Protein AF-A0AA42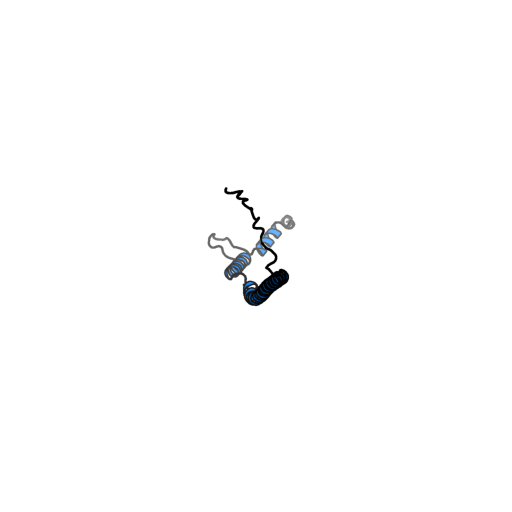ZDJ1-F1 (afdb_monomer_lite)

pLDDT: mean 71.19, std 15.29, range [41.72, 97.62]

Radius of gyration: 44.9 Å; chains: 1; bounding box: 96×41×125 Å

Foldseek 3Di:
DDDDDDPPPPPPPPPDPDPPPDPVVVVVVVVVVVVVVVVVVVVVVVVVCVVVVVVVCVVVVPCPPPVVNVVVVVVVCCQQDDKDDDPPDPPDIDHHPVVVVVVVCVVPPCVVVPPPDDD

Structure (mmCIF, N/CA/C/O backbone):
data_AF-A0AA42ZDJ1-F1
#
_entry.id   AF-A0AA42ZDJ1-F1
#
loop_
_atom_site.group_PDB
_atom_site.id
_atom_site.type_symbol
_atom_site.label_atom_id
_atom_site.label_alt_id
_atom_site.label_comp_id
_atom_site.label_asym_id
_atom_site.label_entity_id
_atom_site.label_seq_id
_atom_site.pdbx_PDB_ins_code
_atom_site.Cartn_x
_atom_site.Cartn_y
_atom_site.Cartn_z
_atom_site.occupancy
_atom_site.B_iso_or_equiv
_atom_site.auth_seq_id
_atom_site.auth_comp_id
_atom_site.auth_asym_id
_atom_site.auth_atom_id
_atom_site.pdbx_PDB_model_num
ATOM 1 N N . MET A 1 1 ? 32.801 28.828 -80.830 1.00 41.72 1 MET A N 1
ATOM 2 C CA . MET A 1 1 ? 32.804 29.751 -79.681 1.00 41.72 1 MET A CA 1
ATOM 3 C C . MET A 1 1 ? 31.355 29.931 -79.274 1.00 41.72 1 MET A C 1
ATOM 5 O O . MET A 1 1 ? 30.571 30.214 -80.161 1.00 41.72 1 MET A O 1
ATOM 9 N N . THR A 1 2 ? 30.882 29.767 -78.052 1.00 47.38 2 THR A N 1
ATOM 10 C CA . THR A 1 2 ? 31.457 29.423 -76.750 1.00 47.38 2 THR A CA 1
ATOM 11 C C . THR A 1 2 ? 30.235 29.413 -75.825 1.00 47.38 2 THR A C 1
ATOM 13 O O . THR A 1 2 ? 29.441 30.341 -75.936 1.00 47.38 2 THR A O 1
ATOM 16 N N . SER A 1 3 ? 30.140 28.412 -74.940 1.00 53.00 3 SER A N 1
ATOM 17 C CA . SER A 1 3 ? 29.412 28.463 -73.656 1.00 53.00 3 SER A CA 1
ATOM 18 C C . SER A 1 3 ? 27.878 28.571 -73.698 1.00 53.00 3 SER A C 1
ATOM 20 O O . SER A 1 3 ? 27.299 29.296 -74.486 1.00 53.00 3 SER A O 1
ATOM 22 N N . GLU A 1 4 ? 27.107 27.912 -72.843 1.00 53.50 4 GLU A N 1
ATOM 23 C CA . GLU A 1 4 ? 27.381 26.917 -71.811 1.00 53.50 4 GLU A CA 1
ATOM 24 C C . GLU A 1 4 ? 26.011 26.340 -71.473 1.00 53.50 4 GLU A C 1
ATOM 26 O O . GLU A 1 4 ? 25.091 27.066 -71.100 1.00 53.50 4 GLU A O 1
ATOM 31 N N . ASN A 1 5 ? 25.862 25.039 -71.673 1.00 60.25 5 ASN A N 1
ATOM 32 C CA . ASN A 1 5 ? 24.764 24.291 -71.103 1.00 60.25 5 ASN A CA 1
ATOM 33 C C . ASN A 1 5 ? 25.078 24.121 -69.613 1.00 60.25 5 ASN A C 1
ATOM 35 O O . ASN A 1 5 ? 26.066 23.477 -69.268 1.00 60.25 5 ASN A O 1
ATOM 39 N N . SER A 1 6 ? 24.274 24.711 -68.738 1.00 52.75 6 SER A N 1
ATOM 40 C CA . SER A 1 6 ? 24.244 24.310 -67.334 1.00 52.75 6 SER A CA 1
ATOM 41 C C . SER A 1 6 ? 22.851 24.573 -66.787 1.00 52.75 6 SER A C 1
ATOM 43 O O . SER A 1 6 ? 22.587 25.507 -66.030 1.00 52.75 6 SER A O 1
ATOM 45 N N . ASP A 1 7 ? 21.938 23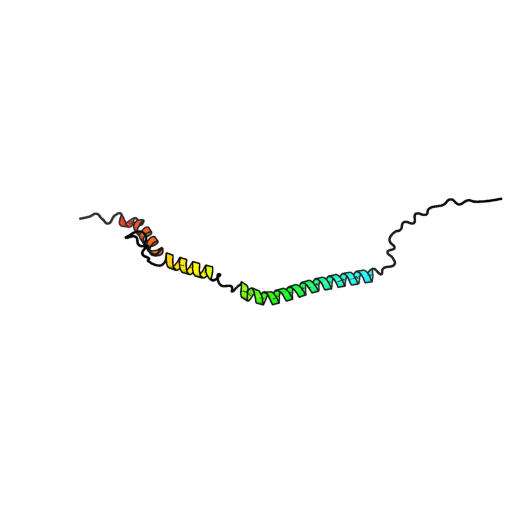.743 -67.282 1.00 52.53 7 ASP A N 1
ATOM 46 C CA . ASP A 1 7 ? 20.693 23.405 -66.620 1.00 52.53 7 ASP A CA 1
ATOM 47 C C . ASP A 1 7 ? 21.033 22.995 -65.179 1.00 52.53 7 ASP A C 1
ATOM 49 O O . ASP A 1 7 ? 21.608 21.933 -64.924 1.00 52.53 7 ASP A O 1
ATOM 53 N N . LYS A 1 8 ? 20.788 23.902 -64.229 1.00 52.78 8 LYS A N 1
ATOM 54 C CA . LYS A 1 8 ? 20.917 23.616 -62.803 1.00 52.78 8 LYS A CA 1
ATOM 55 C C . LYS A 1 8 ? 19.785 22.669 -62.428 1.00 52.78 8 LYS A C 1
ATOM 57 O O . LYS A 1 8 ? 18.748 23.103 -61.933 1.00 52.78 8 LYS A O 1
ATOM 62 N N . GLN A 1 9 ? 20.005 21.376 -62.641 1.00 54.78 9 GLN A N 1
ATOM 63 C CA . GLN A 1 9 ? 19.245 20.340 -61.963 1.00 54.78 9 GLN A CA 1
ATOM 64 C C . GLN A 1 9 ? 19.512 20.478 -60.464 1.00 54.78 9 GLN A C 1
ATOM 66 O O . GLN A 1 9 ? 20.553 20.079 -59.945 1.00 54.78 9 GLN A O 1
ATOM 71 N N . THR A 1 10 ? 18.568 21.097 -59.765 1.00 52.97 10 THR A N 1
ATOM 72 C CA . THR A 1 10 ? 18.415 20.946 -58.324 1.00 52.97 10 THR A CA 1
ATOM 73 C C . THR A 1 10 ? 17.975 19.512 -58.071 1.00 52.97 10 THR A C 1
ATOM 75 O O . THR A 1 10 ? 16.786 19.195 -58.090 1.00 52.97 10 THR A O 1
ATOM 78 N N . GLU A 1 11 ? 18.955 18.632 -57.896 1.00 52.12 11 GLU A N 1
ATOM 79 C CA . GLU A 1 11 ? 18.761 17.309 -57.325 1.00 52.12 11 GLU A CA 1
ATOM 80 C C . GLU A 1 11 ? 18.231 17.509 -55.898 1.00 52.12 11 GLU A C 1
ATOM 82 O O . GLU A 1 11 ? 18.981 17.777 -54.959 1.00 52.12 11 GLU A O 1
ATOM 87 N N . HIS A 1 12 ? 16.907 17.451 -55.739 1.00 54.84 12 HIS A N 1
ATOM 88 C CA . HIS A 1 12 ? 16.294 17.219 -54.440 1.00 54.84 12 HIS A CA 1
ATOM 89 C C . HIS A 1 12 ? 16.665 15.800 -54.032 1.00 54.84 12 HIS A C 1
ATOM 91 O O . HIS A 1 12 ? 15.964 14.835 -54.330 1.00 54.84 12 HIS A O 1
ATOM 97 N N . LYS A 1 13 ? 17.828 15.682 -53.399 1.00 54.09 13 LYS A N 1
ATOM 98 C CA . LYS A 1 13 ? 18.215 14.490 -52.672 1.00 54.09 13 LYS A CA 1
ATOM 99 C C . LYS A 1 13 ? 17.252 14.412 -51.496 1.00 54.09 13 LYS A C 1
ATOM 101 O O . LYS A 1 13 ? 17.345 15.218 -50.574 1.00 54.09 13 LYS A O 1
ATOM 106 N N . ASP A 1 14 ? 16.261 13.533 -51.598 1.00 57.59 14 ASP A N 1
ATOM 107 C CA . ASP A 1 14 ? 15.447 13.143 -50.455 1.00 57.59 14 ASP A CA 1
ATOM 108 C C . ASP A 1 14 ? 16.423 12.765 -49.337 1.00 57.59 14 ASP A C 1
ATOM 110 O O . ASP A 1 14 ? 17.115 11.748 -49.428 1.00 57.59 14 ASP A O 1
ATOM 114 N N . ASP A 1 15 ? 16.512 13.615 -48.311 1.00 56.44 15 ASP A N 1
ATOM 115 C CA . ASP A 1 15 ? 17.216 13.356 -47.053 1.00 56.44 15 ASP A CA 1
ATOM 116 C C . ASP A 1 15 ? 16.421 12.283 -46.289 1.00 56.44 15 ASP A C 1
ATOM 118 O O . ASP A 1 15 ? 15.789 12.495 -45.252 1.00 56.44 15 ASP A O 1
ATOM 122 N N . GLY A 1 16 ? 16.376 11.093 -46.881 1.00 63.84 16 GLY A N 1
ATOM 123 C CA . GLY A 1 16 ? 15.855 9.889 -46.281 1.00 63.84 16 GLY A CA 1
ATOM 124 C C . GLY A 1 16 ? 16.855 9.414 -45.241 1.00 63.84 16 GLY A C 1
ATOM 125 O O . GLY A 1 16 ? 17.976 9.055 -45.579 1.00 63.84 16 GLY A O 1
ATOM 126 N N . TYR A 1 17 ? 16.423 9.424 -43.979 1.00 61.00 17 TYR A N 1
ATOM 127 C CA . TYR A 1 17 ? 17.169 8.970 -42.805 1.00 61.00 17 TYR A CA 1
ATOM 128 C C . TYR A 1 17 ? 17.981 7.699 -43.107 1.00 61.00 17 TYR A C 1
ATOM 130 O O . TYR A 1 17 ? 17.403 6.626 -43.312 1.00 61.00 17 TYR A O 1
ATOM 138 N N . ASP A 1 18 ? 19.307 7.825 -43.138 1.00 63.59 18 ASP A N 1
ATOM 139 C CA . ASP A 1 18 ? 20.213 6.720 -43.437 1.00 63.59 18 ASP A CA 1
ATOM 140 C C . ASP A 1 18 ? 20.198 5.718 -42.269 1.00 63.59 18 ASP A C 1
ATOM 142 O O . ASP A 1 18 ? 20.727 5.960 -41.184 1.00 63.59 18 ASP A O 1
ATOM 146 N N . ARG A 1 19 ? 19.480 4.600 -42.447 1.00 64.06 19 ARG A N 1
ATOM 147 C CA . ARG A 1 19 ? 19.268 3.575 -41.403 1.00 64.06 19 ARG A CA 1
ATOM 148 C C . ARG A 1 19 ? 20.408 2.558 -41.316 1.00 64.06 19 ARG A C 1
ATOM 150 O O . ARG A 1 19 ? 20.334 1.664 -40.474 1.00 64.06 19 ARG A O 1
ATOM 157 N N . HIS A 1 20 ? 21.410 2.638 -42.194 1.00 64.88 20 HIS A N 1
ATOM 158 C CA . HIS A 1 20 ? 22.451 1.611 -42.307 1.00 64.88 20 HIS A CA 1
ATOM 159 C C . HIS A 1 20 ? 23.613 1.777 -41.323 1.00 64.88 20 HIS A C 1
ATOM 161 O O . HIS A 1 20 ? 24.311 0.799 -41.063 1.00 64.88 20 HIS A O 1
ATOM 167 N N . ASP A 1 21 ? 23.793 2.961 -40.735 1.00 67.25 21 ASP A N 1
ATOM 168 C CA . ASP A 1 21 ? 24.961 3.241 -39.889 1.00 67.25 21 ASP A CA 1
ATOM 169 C C . ASP A 1 21 ? 24.816 2.731 -38.443 1.00 67.25 21 ASP A C 1
ATOM 171 O O . ASP A 1 21 ? 25.792 2.616 -37.701 1.00 67.25 21 ASP A O 1
ATOM 175 N N . ILE A 1 22 ? 23.595 2.376 -38.022 1.00 72.75 22 ILE A N 1
ATOM 176 C CA . ILE A 1 22 ? 23.339 1.868 -36.673 1.00 72.75 22 ILE A CA 1
ATOM 177 C C . ILE A 1 22 ? 23.224 0.344 -36.678 1.00 72.75 22 ILE A C 1
ATOM 179 O O . ILE A 1 22 ? 22.410 -0.258 -37.381 1.00 72.75 22 ILE A O 1
ATOM 183 N N . ASN A 1 23 ? 24.016 -0.310 -35.826 1.00 81.06 23 ASN A N 1
ATOM 184 C CA . ASN A 1 23 ? 23.910 -1.749 -35.627 1.00 81.06 23 ASN A CA 1
ATOM 185 C C . ASN A 1 23 ? 22.628 -2.063 -34.836 1.00 81.06 23 ASN A C 1
ATOM 187 O O . ASN A 1 23 ? 22.637 -2.140 -33.605 1.00 81.06 23 ASN A O 1
ATOM 191 N N . VAL A 1 24 ? 21.514 -2.247 -35.551 1.00 83.50 24 VAL A N 1
ATOM 192 C CA . VAL A 1 24 ? 20.170 -2.519 -35.003 1.00 83.50 24 VAL A CA 1
ATOM 193 C C . VAL A 1 24 ? 20.141 -3.665 -33.989 1.00 83.50 24 VAL A C 1
ATOM 195 O O . VAL A 1 24 ? 19.347 -3.641 -33.050 1.00 83.50 24 VAL A O 1
ATOM 198 N N . ARG A 1 25 ? 21.047 -4.643 -34.114 1.00 83.19 25 ARG A N 1
ATOM 199 C CA . ARG A 1 25 ? 21.181 -5.749 -33.152 1.00 83.19 25 ARG A CA 1
ATOM 200 C C . ARG A 1 25 ? 21.653 -5.264 -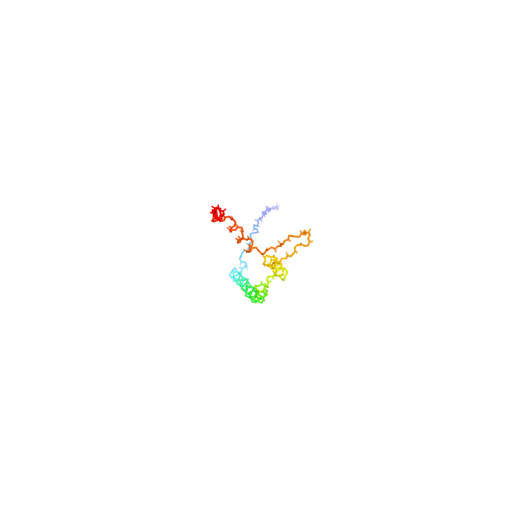31.781 1.00 83.19 25 ARG A C 1
ATOM 202 O O . ARG A 1 25 ? 21.174 -5.756 -30.765 1.00 83.19 25 ARG A O 1
ATOM 209 N N . TRP A 1 26 ? 22.569 -4.300 -31.754 1.00 87.00 26 TRP A N 1
ATOM 210 C CA . TRP A 1 26 ? 23.112 -3.740 -30.518 1.00 87.00 26 TRP A CA 1
ATOM 211 C C . TRP A 1 26 ? 22.102 -2.811 -29.838 1.00 87.00 26 TRP A C 1
ATOM 213 O O . TRP A 1 26 ? 21.875 -2.912 -28.635 1.00 87.00 26 TRP A O 1
ATOM 223 N N . VAL A 1 27 ? 21.404 -1.991 -30.629 1.00 90.19 27 VAL A N 1
ATOM 224 C CA . VAL A 1 27 ? 20.310 -1.133 -30.141 1.00 90.19 27 VAL A CA 1
ATOM 225 C C . VAL A 1 27 ? 19.168 -1.971 -29.556 1.00 90.19 27 VAL A C 1
ATOM 227 O O . VAL A 1 27 ? 18.661 -1.669 -28.474 1.00 90.19 27 VAL A O 1
ATOM 230 N N . GLY A 1 28 ? 18.795 -3.067 -30.224 1.00 92.38 28 GLY A N 1
ATOM 231 C CA . GLY A 1 28 ? 17.794 -4.002 -29.710 1.00 92.38 28 GLY A CA 1
ATOM 232 C C . GLY A 1 28 ? 18.228 -4.665 -28.400 1.00 92.38 28 GLY A C 1
ATOM 233 O O . GLY A 1 28 ? 17.441 -4.726 -27.458 1.00 92.38 28 GLY A O 1
ATOM 234 N N . ALA A 1 29 ? 19.491 -5.093 -28.299 1.00 93.44 29 ALA A N 1
ATOM 235 C CA . ALA A 1 29 ? 20.030 -5.682 -27.074 1.00 93.44 29 ALA A CA 1
ATOM 236 C C . ALA A 1 29 ? 19.992 -4.702 -25.892 1.00 93.44 29 ALA A C 1
ATOM 238 O O . ALA A 1 29 ? 19.546 -5.072 -24.807 1.00 93.44 29 ALA A O 1
ATOM 239 N N . ILE A 1 30 ? 20.384 -3.442 -26.107 1.00 95.25 30 ILE A N 1
ATOM 240 C CA . ILE A 1 30 ? 20.317 -2.403 -25.070 1.00 95.25 30 ILE A CA 1
ATOM 241 C C . ILE A 1 30 ? 18.882 -2.167 -24.632 1.00 95.25 30 ILE A C 1
ATOM 243 O O . ILE A 1 30 ? 18.618 -2.113 -23.438 1.00 95.25 30 ILE A O 1
ATOM 247 N N . THR A 1 31 ? 17.952 -2.094 -25.582 1.00 94.75 31 THR A N 1
ATOM 248 C CA . THR A 1 31 ? 16.535 -1.878 -25.277 1.00 94.75 31 THR A CA 1
ATOM 249 C C . THR A 1 31 ? 15.992 -2.985 -24.371 1.00 94.75 31 THR A C 1
ATOM 251 O O . THR A 1 31 ? 15.334 -2.703 -23.370 1.00 94.75 31 THR A O 1
ATOM 254 N N . ILE A 1 32 ? 16.319 -4.245 -24.671 1.00 96.50 32 ILE A N 1
ATOM 255 C CA . ILE A 1 32 ? 15.931 -5.397 -23.844 1.00 96.50 32 ILE A CA 1
ATOM 256 C C . ILE A 1 32 ? 16.555 -5.297 -22.446 1.00 96.50 32 ILE A C 1
ATOM 258 O O . ILE A 1 32 ? 15.857 -5.484 -21.451 1.00 96.50 32 ILE A O 1
ATOM 262 N N . ILE A 1 33 ? 17.842 -4.953 -22.354 1.00 97.25 33 ILE A N 1
ATOM 263 C CA . ILE A 1 33 ? 18.531 -4.769 -21.069 1.00 97.25 33 ILE A CA 1
ATOM 264 C C . ILE A 1 33 ? 17.861 -3.662 -20.251 1.00 97.25 33 ILE A C 1
ATOM 266 O O . ILE A 1 33 ? 17.602 -3.854 -19.066 1.00 97.25 33 ILE A O 1
ATOM 270 N N . THR A 1 34 ? 17.522 -2.528 -20.865 1.00 96.75 34 THR A N 1
ATOM 271 C CA . THR A 1 34 ? 16.835 -1.423 -20.187 1.00 96.75 34 THR A CA 1
ATOM 272 C C . THR A 1 34 ? 15.480 -1.858 -19.635 1.00 96.75 34 THR A C 1
ATOM 274 O O . THR A 1 34 ? 15.170 -1.548 -18.487 1.00 96.75 34 THR A O 1
ATOM 277 N N . ILE A 1 35 ? 14.697 -2.624 -20.400 1.00 97.19 35 ILE A N 1
ATOM 278 C CA . ILE A 1 35 ? 13.414 -3.167 -19.926 1.00 97.19 35 ILE A CA 1
ATOM 279 C C . ILE A 1 35 ? 13.626 -4.075 -18.709 1.00 97.19 35 ILE A C 1
ATOM 281 O O . ILE A 1 35 ? 12.898 -3.956 -17.725 1.00 97.19 35 ILE A O 1
ATOM 285 N N . ILE A 1 36 ? 14.643 -4.941 -18.744 1.00 97.62 36 ILE A N 1
ATOM 286 C CA . ILE A 1 36 ? 14.976 -5.836 -17.627 1.00 97.62 36 ILE A CA 1
ATOM 287 C C . ILE A 1 36 ? 15.375 -5.034 -16.385 1.00 97.62 36 ILE A C 1
ATOM 289 O O . ILE A 1 36 ? 14.920 -5.347 -15.289 1.00 97.62 36 ILE A O 1
ATOM 293 N N . VAL A 1 37 ? 16.182 -3.983 -16.541 1.00 97.56 37 VAL A N 1
ATOM 294 C CA . VAL A 1 37 ? 16.590 -3.114 -15.427 1.00 97.56 37 VAL A CA 1
ATOM 295 C C . VAL A 1 37 ? 15.384 -2.406 -14.815 1.00 97.56 37 VAL A C 1
ATOM 297 O O . VAL A 1 37 ? 15.254 -2.374 -13.593 1.00 97.56 37 VAL A O 1
ATOM 300 N N . ILE A 1 38 ? 14.473 -1.885 -15.641 1.00 97.31 38 ILE A N 1
ATOM 301 C CA . ILE A 1 38 ? 13.243 -1.248 -15.157 1.00 97.31 38 ILE A CA 1
ATOM 302 C C . ILE A 1 38 ? 12.388 -2.268 -14.399 1.00 97.31 38 ILE A C 1
ATOM 304 O O . ILE A 1 38 ? 11.993 -1.999 -13.266 1.00 97.31 38 ILE A O 1
ATOM 308 N N . ALA A 1 39 ? 12.155 -3.451 -14.968 1.00 96.81 39 ALA A N 1
ATOM 309 C CA . ALA A 1 39 ? 11.391 -4.506 -14.306 1.00 96.81 39 ALA A CA 1
ATOM 310 C C . ALA A 1 39 ? 12.030 -4.919 -12.969 1.00 96.81 39 ALA A C 1
ATOM 312 O O . ALA A 1 39 ? 11.341 -4.989 -11.952 1.00 96.81 39 ALA A O 1
ATOM 313 N N . GLY A 1 40 ? 13.352 -5.102 -12.947 1.00 96.94 40 GLY A N 1
ATOM 314 C CA . GLY A 1 40 ? 14.107 -5.389 -11.730 1.00 96.94 40 GLY A CA 1
ATOM 315 C C . GLY A 1 40 ? 13.985 -4.279 -10.686 1.00 96.94 40 GLY A C 1
ATOM 316 O O . GLY A 1 40 ? 13.797 -4.573 -9.510 1.00 96.94 40 GLY A O 1
ATOM 317 N N . SER A 1 41 ? 14.010 -3.009 -11.102 1.00 95.81 41 SER A N 1
ATOM 318 C CA . SER A 1 41 ? 13.838 -1.876 -10.185 1.00 95.81 41 SER A CA 1
ATOM 319 C C . SER A 1 41 ? 12.448 -1.846 -9.547 1.00 95.81 41 SER A C 1
ATOM 321 O O . SER A 1 41 ? 12.336 -1.592 -8.353 1.00 95.81 41 SER A O 1
ATOM 323 N N . VAL A 1 42 ? 11.395 -2.168 -10.307 1.00 95.31 42 VAL A N 1
ATOM 324 C CA . VAL A 1 42 ? 10.021 -2.233 -9.787 1.00 95.31 42 VAL A CA 1
ATOM 325 C C . VAL A 1 42 ? 9.889 -3.362 -8.768 1.00 95.31 42 VAL A C 1
ATOM 327 O O . VAL A 1 42 ? 9.297 -3.151 -7.713 1.00 95.31 42 VAL A O 1
ATOM 330 N N . ILE A 1 43 ? 10.473 -4.531 -9.049 1.00 94.75 43 ILE A N 1
ATOM 331 C CA . ILE A 1 43 ? 10.478 -5.666 -8.115 1.00 94.75 43 ILE A CA 1
ATOM 332 C C . ILE A 1 43 ? 11.245 -5.303 -6.838 1.00 94.75 43 ILE A C 1
ATOM 334 O O . ILE A 1 43 ? 10.720 -5.483 -5.745 1.00 94.75 43 ILE A O 1
ATOM 338 N N . ALA A 1 44 ? 12.437 -4.718 -6.963 1.00 91.50 44 ALA A N 1
ATOM 339 C CA . ALA A 1 44 ? 13.238 -4.300 -5.814 1.00 91.50 44 ALA A CA 1
ATOM 340 C C . ALA A 1 44 ? 12.517 -3.248 -4.954 1.00 91.50 44 ALA A C 1
ATOM 342 O O . ALA A 1 44 ? 12.538 -3.327 -3.728 1.00 91.50 44 ALA A O 1
ATOM 343 N N . LEU A 1 45 ? 11.842 -2.282 -5.586 1.00 92.06 45 LEU A N 1
ATOM 344 C CA . LEU A 1 45 ? 11.016 -1.300 -4.883 1.00 92.06 45 LEU A CA 1
ATOM 345 C C . LEU A 1 45 ? 9.816 -1.950 -4.199 1.00 92.06 45 LEU A C 1
ATOM 347 O O . LEU A 1 45 ? 9.472 -1.548 -3.092 1.00 92.06 45 LEU A O 1
ATOM 351 N N . TYR A 1 46 ? 9.187 -2.939 -4.832 1.00 89.12 46 TYR A N 1
ATOM 352 C CA . TYR A 1 46 ? 8.085 -3.683 -4.234 1.00 89.12 46 TYR A CA 1
ATOM 353 C C . TYR A 1 46 ? 8.544 -4.458 -2.996 1.00 89.12 46 TYR A C 1
ATOM 355 O O . TYR A 1 46 ? 7.930 -4.321 -1.944 1.00 89.12 46 TYR A O 1
ATOM 363 N N . GLU A 1 47 ? 9.646 -5.202 -3.082 1.00 85.44 47 GLU A N 1
ATOM 364 C CA . GLU A 1 47 ? 10.210 -5.935 -1.942 1.00 85.44 47 GLU A CA 1
ATOM 365 C C . GLU A 1 47 ? 10.634 -4.993 -0.809 1.00 85.44 47 GLU A C 1
ATOM 367 O O . GLU A 1 47 ? 10.294 -5.231 0.350 1.00 85.44 47 GLU A O 1
ATOM 372 N N . TYR A 1 48 ? 11.305 -3.885 -1.141 1.00 85.81 48 TYR A N 1
ATOM 373 C CA . TYR A 1 48 ? 11.671 -2.851 -0.171 1.00 85.81 48 TYR A CA 1
ATOM 374 C C . TYR A 1 48 ? 10.436 -2.246 0.507 1.00 85.81 48 TYR A C 1
ATOM 376 O O . TYR A 1 48 ? 10.394 -2.087 1.727 1.00 85.81 48 TYR A O 1
ATOM 384 N N . PHE A 1 49 ? 9.399 -1.950 -0.276 1.00 80.88 49 PHE A N 1
ATOM 385 C CA . PHE A 1 49 ? 8.151 -1.400 0.234 1.00 80.88 49 PHE A CA 1
ATOM 386 C C . PHE A 1 49 ? 7.408 -2.392 1.124 1.00 80.88 49 PHE A C 1
ATOM 388 O O . PHE A 1 49 ? 6.902 -1.979 2.160 1.00 80.88 49 PHE A O 1
ATOM 395 N N . VAL A 1 50 ? 7.355 -3.677 0.760 1.00 77.19 50 VAL A N 1
ATOM 396 C CA . VAL A 1 50 ? 6.753 -4.739 1.583 1.00 77.19 50 VAL A CA 1
ATOM 397 C C . VAL A 1 50 ? 7.506 -4.880 2.906 1.00 77.19 50 VAL A C 1
ATOM 399 O O . VAL A 1 50 ? 6.875 -4.866 3.958 1.00 77.19 50 VAL A O 1
ATOM 402 N N . TYR A 1 51 ? 8.839 -4.905 2.873 1.00 75.25 51 TYR A N 1
ATOM 403 C CA . TYR A 1 51 ? 9.668 -4.994 4.076 1.00 75.25 51 TYR A CA 1
ATOM 404 C C . TYR A 1 51 ? 9.441 -3.819 5.047 1.00 75.25 51 TYR A C 1
ATOM 406 O O . TYR A 1 51 ? 9.230 -4.025 6.243 1.00 75.25 51 TYR A O 1
ATOM 414 N N . GLU A 1 52 ? 9.415 -2.582 4.544 1.00 69.44 52 GLU A N 1
ATOM 415 C CA . GLU A 1 52 ? 9.154 -1.395 5.375 1.00 69.44 52 GLU A CA 1
ATOM 416 C C . GLU A 1 52 ? 7.680 -1.276 5.796 1.00 69.44 52 GLU A C 1
ATOM 418 O O . GLU A 1 52 ? 7.360 -0.738 6.862 1.00 69.44 52 GLU A O 1
ATOM 423 N N . LYS A 1 53 ? 6.755 -1.781 4.972 1.00 62.47 53 LYS A N 1
ATOM 424 C CA . LYS A 1 53 ? 5.329 -1.851 5.301 1.00 62.47 53 LYS A CA 1
ATOM 425 C C . LYS A 1 53 ? 5.057 -2.847 6.405 1.00 62.47 53 LYS A C 1
ATOM 427 O O . LYS A 1 53 ? 4.215 -2.532 7.227 1.00 62.47 53 LYS A O 1
ATOM 432 N N . GLU A 1 54 ? 5.756 -3.973 6.487 1.00 59.84 54 GLU A N 1
ATOM 433 C CA . GLU A 1 54 ? 5.597 -4.927 7.594 1.00 59.84 54 GLU A CA 1
ATOM 434 C C . GLU A 1 54 ? 5.808 -4.233 8.954 1.00 59.84 54 GLU A C 1
ATOM 436 O O . GLU A 1 54 ? 5.059 -4.448 9.907 1.00 59.84 54 GLU A O 1
ATOM 441 N N . ARG A 1 55 ? 6.768 -3.300 9.015 1.00 58.25 55 ARG A N 1
ATOM 442 C CA . ARG A 1 55 ? 7.062 -2.505 10.212 1.00 58.25 55 ARG A CA 1
ATOM 443 C C . ARG A 1 55 ? 5.984 -1.463 10.526 1.00 58.25 55 ARG A C 1
ATOM 445 O O . ARG A 1 55 ? 5.662 -1.264 11.690 1.00 58.25 55 ARG A O 1
ATOM 452 N N . GLN A 1 56 ? 5.413 -0.824 9.504 1.00 55.19 56 GLN A N 1
ATOM 453 C CA . GLN A 1 56 ? 4.364 0.195 9.669 1.00 55.19 56 GLN A CA 1
ATOM 454 C C . GLN A 1 56 ? 2.965 -0.407 9.849 1.00 55.19 56 GLN A C 1
ATOM 456 O O . GLN A 1 56 ? 2.154 0.120 10.594 1.00 55.19 56 GLN A O 1
ATOM 461 N N . ILE A 1 57 ? 2.655 -1.522 9.190 1.00 55.12 57 ILE A N 1
ATOM 462 C CA . ILE A 1 57 ? 1.370 -2.222 9.302 1.00 55.12 57 ILE A CA 1
ATOM 463 C C . ILE A 1 57 ? 1.229 -2.825 10.697 1.00 55.12 57 ILE A C 1
ATOM 465 O O . ILE A 1 57 ? 0.124 -2.809 11.231 1.00 55.12 57 ILE A O 1
ATOM 469 N N . TYR A 1 58 ? 2.321 -3.269 11.326 1.00 52.88 58 TYR A N 1
ATOM 470 C CA . TYR A 1 58 ? 2.293 -3.656 12.737 1.00 52.88 58 TYR A CA 1
ATOM 471 C C . TYR A 1 58 ? 1.843 -2.499 13.649 1.00 52.88 58 TYR A C 1
ATOM 473 O O . TYR A 1 58 ? 1.140 -2.738 14.622 1.00 52.88 58 TYR A O 1
ATOM 481 N N . GLU A 1 59 ? 2.163 -1.248 13.304 1.00 54.12 59 GLU A N 1
ATOM 482 C CA . GLU A 1 59 ? 1.707 -0.061 14.043 1.00 54.12 59 GLU A CA 1
ATOM 483 C C . GLU A 1 59 ? 0.299 0.410 13.620 1.00 54.12 59 GLU A C 1
ATOM 485 O O . GLU A 1 59 ? -0.471 0.825 14.478 1.00 54.12 59 GLU A O 1
ATOM 490 N N . LEU A 1 60 ? -0.089 0.289 12.340 1.00 54.16 60 LEU A N 1
ATOM 491 C CA . LEU A 1 60 ? -1.403 0.738 11.838 1.00 54.16 60 LEU A CA 1
ATOM 492 C C . LEU A 1 60 ? -2.546 -0.283 11.998 1.00 54.16 60 LEU A C 1
ATOM 494 O O . LEU A 1 60 ? -3.710 0.106 11.989 1.00 54.16 60 LEU A O 1
ATOM 498 N 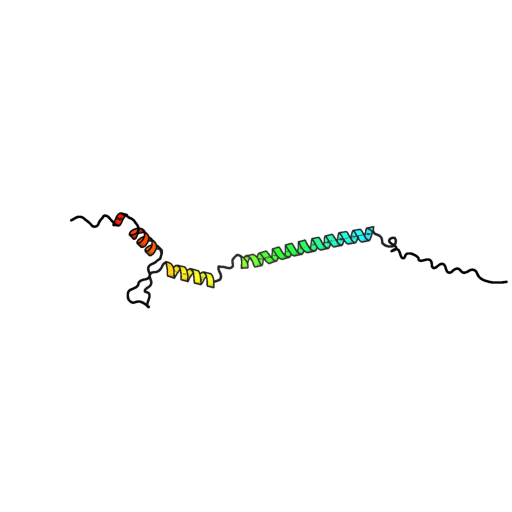N . THR A 1 61 ? -2.265 -1.585 12.105 1.00 53.03 61 THR A N 1
ATOM 499 C CA . THR A 1 61 ? -3.308 -2.620 12.311 1.00 53.03 61 THR A CA 1
ATOM 500 C C . THR A 1 61 ? -3.465 -3.045 13.769 1.00 53.03 61 THR A C 1
ATOM 502 O O . THR A 1 61 ? -4.458 -3.688 14.104 1.00 53.03 61 THR A O 1
ATOM 505 N N . LEU A 1 62 ? -2.535 -2.636 14.641 1.00 52.84 62 LEU A N 1
ATOM 506 C CA . LEU A 1 62 ? -2.704 -2.636 16.095 1.00 52.84 62 LEU A CA 1
ATOM 507 C C . LEU A 1 62 ? -2.969 -1.235 16.651 1.00 52.84 62 LEU A C 1
ATOM 509 O O . LEU A 1 62 ? -2.916 -1.084 17.868 1.00 52.84 62 LEU A O 1
ATOM 513 N N . GLU A 1 63 ? -3.250 -0.222 15.821 1.00 50.59 63 GLU A N 1
ATOM 514 C CA . GLU A 1 63 ? -3.702 1.063 16.349 1.00 50.59 63 GLU A CA 1
ATOM 515 C C . GLU A 1 63 ? -5.025 0.776 17.083 1.00 50.59 63 GLU A C 1
ATOM 517 O O . GLU A 1 63 ? -6.025 0.429 16.438 1.00 50.59 63 GLU A O 1
ATOM 522 N N . PRO A 1 64 ? -5.027 0.786 18.432 1.00 56.62 64 PRO A N 1
ATOM 523 C CA . PRO A 1 64 ? -6.247 0.567 19.187 1.00 56.62 64 PRO A CA 1
ATOM 524 C C . PRO A 1 64 ? -7.226 1.636 18.711 1.00 56.62 64 PRO A C 1
ATOM 526 O O . PRO A 1 64 ? -6.784 2.728 18.343 1.00 56.62 64 PRO A O 1
ATOM 529 N N . GLU A 1 65 ? -8.531 1.328 18.683 1.00 55.56 65 GLU A N 1
ATOM 530 C CA . GLU A 1 65 ? -9.575 2.351 18.526 1.00 55.56 65 GLU A CA 1
ATOM 531 C C . GLU A 1 65 ? -9.073 3.638 19.180 1.00 55.56 65 GLU A C 1
ATOM 533 O O . GLU A 1 65 ? -8.749 3.588 20.368 1.00 55.56 65 GLU A O 1
ATOM 538 N N . SER A 1 66 ? -8.880 4.715 18.393 1.00 60.31 66 SER A N 1
ATOM 539 C CA . SER A 1 66 ? -8.181 5.931 18.849 1.00 60.31 66 SER A CA 1
ATOM 540 C C . SER A 1 66 ? -8.583 6.218 20.293 1.00 60.31 66 SER A C 1
ATOM 542 O O . SER A 1 66 ? -9.778 6.126 20.553 1.00 60.31 66 SER A O 1
ATOM 544 N N . GLU A 1 67 ? -7.675 6.516 21.227 1.00 61.53 67 GLU A N 1
ATOM 545 C CA . GLU A 1 67 ? -8.014 6.566 22.669 1.00 61.53 67 GLU A CA 1
ATOM 546 C C . GLU A 1 67 ? -9.310 7.344 22.968 1.00 61.53 67 GLU A C 1
ATOM 548 O O . GLU A 1 67 ? -10.096 6.967 23.832 1.00 61.53 67 GLU A O 1
ATOM 553 N N . LYS A 1 68 ? -9.592 8.368 22.156 1.00 64.75 68 LYS A N 1
ATOM 554 C CA . LYS A 1 68 ? -10.846 9.125 22.130 1.00 64.75 68 LYS A CA 1
ATOM 555 C C . LYS A 1 68 ? -12.109 8.291 21.838 1.00 64.75 68 LYS A C 1
ATOM 557 O O . LYS A 1 68 ? -13.135 8.512 22.464 1.00 64.75 68 LYS A O 1
ATOM 562 N N . LEU A 1 69 ? -12.080 7.378 20.872 1.00 67.88 69 LEU A N 1
ATOM 563 C CA . LEU A 1 69 ? -13.165 6.435 20.573 1.00 67.88 69 LEU A CA 1
ATOM 564 C C . LEU A 1 69 ? -13.347 5.400 21.690 1.00 67.88 69 LEU A C 1
ATOM 566 O O . LEU A 1 69 ? -14.489 5.130 22.054 1.00 67.88 69 LEU A O 1
ATOM 570 N N . LEU A 1 70 ? -12.258 4.898 22.281 1.00 70.81 70 LEU A N 1
ATOM 571 C CA . LEU A 1 70 ? -12.332 4.036 23.468 1.00 70.81 70 LEU A CA 1
ATOM 572 C C . LEU A 1 70 ? -12.972 4.770 24.651 1.00 70.81 70 LEU A C 1
ATOM 574 O O . LEU A 1 70 ? -13.888 4.247 25.282 1.00 70.81 70 LEU A O 1
ATOM 578 N N . GLU A 1 71 ? -12.547 6.004 24.922 1.00 73.94 71 GLU A N 1
ATOM 579 C CA . GLU A 1 71 ? -13.124 6.850 25.969 1.00 73.94 71 GLU A CA 1
ATOM 580 C C . GLU A 1 71 ? -14.616 7.118 25.719 1.00 73.94 71 GLU A C 1
ATOM 582 O O . GLU A 1 71 ? -15.433 6.998 26.635 1.00 73.94 71 GLU A O 1
ATOM 587 N N . LEU A 1 72 ? -14.994 7.413 24.471 1.00 78.50 72 LEU A N 1
ATOM 588 C CA . LEU A 1 72 ? -16.394 7.590 24.081 1.00 78.50 72 LEU A CA 1
ATOM 589 C C . LEU A 1 72 ? -17.213 6.313 24.281 1.00 78.50 72 LEU A C 1
ATOM 591 O O . LEU A 1 72 ? -18.329 6.393 24.789 1.00 78.50 72 LEU A O 1
ATOM 595 N N . ARG A 1 73 ? -16.666 5.145 23.937 1.00 77.88 73 ARG A N 1
ATOM 596 C CA . ARG A 1 73 ? -17.345 3.856 24.101 1.00 77.88 73 ARG A CA 1
ATOM 597 C C . ARG A 1 73 ? -17.519 3.486 25.574 1.00 77.88 73 ARG A C 1
ATOM 599 O O . ARG A 1 73 ? -18.599 3.050 25.960 1.00 77.88 73 ARG A O 1
ATOM 606 N N . VAL A 1 74 ? -16.518 3.753 26.412 1.00 80.50 74 VAL A N 1
ATOM 607 C CA . VAL A 1 74 ? -16.613 3.586 27.874 1.00 80.50 74 VAL A CA 1
ATOM 608 C C . VAL A 1 74 ? -17.654 4.537 28.475 1.00 80.50 74 VAL A C 1
ATOM 610 O O . VAL A 1 74 ? -18.431 4.140 29.347 1.00 80.50 74 VAL A O 1
ATOM 613 N N . LEU A 1 75 ? -17.705 5.789 28.011 1.00 79.19 75 LEU A N 1
ATOM 614 C CA . LEU A 1 75 ? -18.726 6.753 28.430 1.00 79.19 75 LEU A CA 1
ATOM 615 C C . LEU A 1 75 ? -20.129 6.302 28.011 1.00 79.19 75 LEU A C 1
ATOM 617 O O . LEU A 1 75 ? -21.044 6.321 28.835 1.00 79.19 75 LEU A O 1
ATOM 621 N N . GLU A 1 76 ? -20.299 5.866 26.766 1.00 77.06 76 GLU A N 1
ATOM 622 C CA . GLU A 1 76 ? -21.571 5.374 26.242 1.00 77.06 76 GLU A CA 1
ATOM 623 C C . GLU A 1 76 ? -22.060 4.158 27.038 1.00 77.06 76 GLU A C 1
ATOM 625 O O . GLU A 1 76 ? -23.170 4.176 27.578 1.00 77.06 76 GLU A O 1
ATOM 630 N N . GLU A 1 77 ? -21.203 3.155 27.223 1.00 77.44 77 GLU A N 1
ATOM 631 C CA . GLU A 1 77 ? -21.523 1.950 27.986 1.00 77.44 77 GLU A CA 1
ATOM 632 C C . GLU A 1 77 ? -21.902 2.285 29.431 1.00 77.44 77 GLU A C 1
ATOM 634 O O . GLU A 1 77 ? -22.945 1.838 29.919 1.00 77.44 77 GLU A O 1
ATOM 639 N N . LYS A 1 78 ? -21.138 3.155 30.101 1.00 76.56 78 LYS A N 1
ATOM 640 C CA . LYS A 1 78 ? -21.474 3.632 31.448 1.00 76.56 78 LYS A CA 1
ATOM 641 C C . LYS A 1 78 ? -22.841 4.317 31.475 1.00 76.56 78 LYS A C 1
ATOM 643 O O . LYS A 1 78 ? -23.627 4.084 32.398 1.00 76.56 78 LYS A O 1
ATOM 648 N N . THR A 1 79 ? -23.153 5.144 30.476 1.00 77.31 79 THR A N 1
ATOM 649 C CA . THR A 1 79 ? -24.438 5.855 30.445 1.00 77.31 79 THR A CA 1
ATOM 650 C C . THR A 1 79 ? -25.636 4.933 30.216 1.00 77.31 79 THR A C 1
ATOM 652 O O . THR A 1 79 ? -26.689 5.144 30.824 1.00 77.31 79 THR A O 1
ATOM 655 N N . LEU A 1 80 ? -25.484 3.895 29.395 1.00 78.25 80 LEU A N 1
ATOM 656 C CA . LEU A 1 80 ? -26.562 2.966 29.045 1.00 78.25 80 LEU A CA 1
ATOM 657 C C . LEU A 1 80 ? -26.805 1.888 30.109 1.00 78.25 80 LEU A C 1
ATOM 659 O O . LEU A 1 80 ? -27.939 1.427 30.257 1.00 78.25 80 LEU A O 1
ATOM 663 N N . THR A 1 81 ? -25.772 1.506 30.864 1.00 75.62 81 THR A N 1
ATOM 664 C CA . THR A 1 81 ? -25.825 0.383 31.820 1.00 75.62 81 THR A CA 1
ATOM 665 C C . THR A 1 81 ? -25.994 0.806 33.281 1.00 75.62 81 THR A C 1
ATOM 667 O O . THR A 1 81 ? -26.351 -0.022 34.118 1.00 75.62 81 THR A O 1
ATOM 670 N N . THR A 1 82 ? -25.778 2.085 33.614 1.00 74.38 82 THR A N 1
ATOM 671 C CA . THR A 1 82 ? -25.777 2.560 35.010 1.00 74.38 82 THR A CA 1
ATOM 672 C C . THR A 1 82 ? -27.021 3.381 35.360 1.00 74.38 82 THR A C 1
ATOM 674 O O . THR A 1 82 ? -27.485 4.213 34.576 1.00 74.38 82 THR A O 1
ATOM 677 N N . TYR A 1 83 ? -27.522 3.188 36.585 1.00 71.31 83 TYR A N 1
ATOM 678 C CA . TYR A 1 83 ? -28.542 4.038 37.200 1.00 71.31 83 TYR A CA 1
ATOM 679 C C . TYR A 1 83 ? -27.939 5.389 37.610 1.00 71.31 83 TYR A C 1
ATOM 681 O O . TYR A 1 83 ? -27.020 5.436 38.424 1.00 71.31 83 TYR A O 1
ATOM 689 N N . GLU A 1 84 ? -28.479 6.495 37.100 1.00 69.06 84 GLU A N 1
ATOM 690 C CA . GLU A 1 84 ? -28.056 7.847 37.494 1.00 69.06 84 GLU A CA 1
ATOM 691 C C . GLU A 1 84 ? -29.262 8.714 37.872 1.00 69.06 84 GLU A C 1
ATOM 693 O O . GLU A 1 84 ? -30.302 8.705 37.203 1.00 69.06 84 GLU A O 1
ATOM 698 N N . LEU A 1 85 ? -29.112 9.508 38.938 1.00 60.81 85 LEU A N 1
ATOM 699 C CA . LEU A 1 85 ? -30.033 10.606 39.228 1.00 60.81 85 LEU A CA 1
ATOM 700 C C . LEU A 1 85 ? -29.806 11.710 38.196 1.00 60.81 85 LEU A C 1
ATOM 702 O O . LEU A 1 85 ? -28.705 12.253 38.111 1.00 60.81 85 LEU A O 1
ATOM 706 N N . LYS A 1 86 ? -30.846 12.096 37.449 1.00 62.81 86 LYS A N 1
ATOM 707 C CA . LYS A 1 86 ? -30.773 13.312 36.634 1.00 62.81 86 LYS A CA 1
ATOM 708 C C . LYS A 1 86 ? -30.965 14.531 37.546 1.00 62.81 86 LYS A C 1
ATOM 710 O O . LYS A 1 86 ? -32.034 14.674 38.133 1.00 62.81 86 LYS A O 1
ATOM 715 N N . PRO A 1 87 ? -29.980 15.440 37.648 1.00 57.75 87 PRO A N 1
ATOM 716 C CA . PRO A 1 87 ? -30.036 16.555 38.593 1.00 57.75 87 PRO A CA 1
ATOM 717 C C . PRO A 1 87 ? -30.974 17.695 38.163 1.00 57.75 87 PRO A C 1
ATOM 719 O O . PRO A 1 87 ? -31.200 18.608 38.949 1.00 57.75 87 PRO A O 1
ATOM 722 N N . SER A 1 88 ? -31.525 17.679 36.941 1.00 60.47 88 SER A N 1
ATOM 723 C CA . SER A 1 88 ? -32.306 18.811 36.415 1.00 60.47 88 SER A CA 1
ATOM 724 C C . SER A 1 88 ? -33.821 18.715 36.630 1.00 60.47 88 SER A C 1
ATOM 726 O O . SER A 1 88 ? -34.515 19.688 36.352 1.00 60.47 88 SER A O 1
ATOM 728 N N . VAL A 1 89 ? -34.355 17.576 37.090 1.00 57.31 89 VAL A N 1
ATOM 729 C CA . VAL A 1 89 ? -35.796 17.409 37.349 1.00 57.31 89 VAL A CA 1
ATOM 730 C C . VAL A 1 89 ? -35.977 16.557 38.599 1.00 57.31 89 VAL A C 1
ATOM 732 O O . VAL A 1 89 ? -35.731 15.350 38.589 1.00 57.31 89 VAL A O 1
ATOM 735 N N . THR A 1 90 ? -36.384 17.196 39.690 1.00 59.09 90 THR A N 1
ATOM 736 C CA . THR A 1 90 ? -36.630 16.564 40.988 1.00 59.09 90 THR A CA 1
ATOM 737 C C . THR A 1 90 ? -37.541 15.342 40.812 1.00 59.09 90 THR A C 1
ATOM 739 O O . THR A 1 90 ? -38.680 15.475 40.376 1.00 59.09 90 THR A O 1
ATOM 742 N N . GLY A 1 91 ? -37.027 14.145 41.117 1.00 63.16 91 GLY A N 1
ATOM 743 C CA . GLY A 1 91 ? -37.795 12.893 41.109 1.00 63.16 91 GLY A CA 1
ATOM 744 C C . GLY A 1 91 ? -37.722 12.030 39.8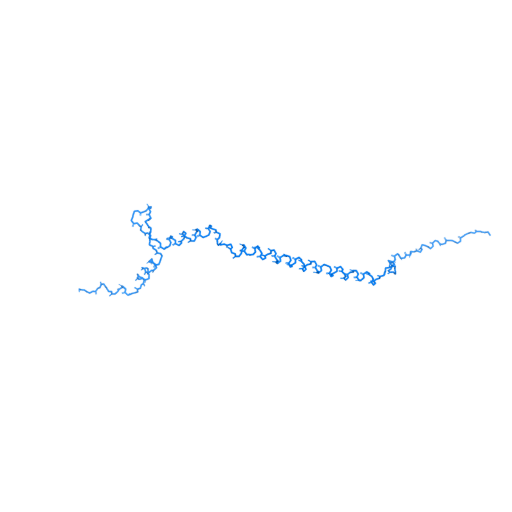40 1.00 63.16 91 GLY A C 1
ATOM 745 O O . GLY A 1 91 ? -38.398 11.007 39.796 1.00 63.16 91 GLY A O 1
ATOM 746 N N . THR A 1 92 ? -36.917 12.378 38.826 1.00 66.06 92 THR A N 1
ATOM 747 C CA . THR A 1 92 ? -36.739 11.521 37.631 1.00 66.06 92 THR A CA 1
ATOM 748 C C . THR A 1 92 ? -35.429 10.724 37.691 1.00 66.06 92 THR A C 1
ATOM 750 O O . THR A 1 92 ? -34.341 11.301 37.727 1.00 66.06 92 THR A O 1
ATOM 753 N N . TYR A 1 93 ? -35.524 9.391 37.653 1.00 71.94 93 TYR A N 1
ATOM 754 C CA . TYR A 1 93 ? -34.376 8.472 37.670 1.00 71.94 93 TYR A CA 1
ATOM 755 C C . TYR A 1 93 ? -34.078 7.935 36.266 1.00 71.94 93 TYR A C 1
ATOM 757 O O . TYR A 1 93 ? -35.000 7.550 35.544 1.00 71.94 93 TYR A O 1
ATOM 765 N N . ARG A 1 94 ? -32.796 7.879 35.870 1.00 77.38 94 ARG A N 1
ATOM 766 C CA . ARG A 1 94 ? -32.375 7.131 34.675 1.00 77.38 94 ARG A CA 1
ATOM 767 C C . ARG A 1 94 ? -32.161 5.674 35.069 1.00 77.38 94 ARG A C 1
ATOM 769 O O . ARG A 1 94 ? -31.392 5.398 35.987 1.00 77.38 94 ARG A O 1
ATOM 776 N N . ILE A 1 95 ? -32.834 4.769 34.368 1.00 82.31 95 ILE A N 1
ATOM 777 C CA . ILE A 1 95 ? -32.654 3.323 34.508 1.00 82.31 95 ILE A CA 1
ATOM 778 C C . ILE A 1 95 ? -31.805 2.783 33.342 1.00 82.31 95 ILE A C 1
ATOM 780 O O . ILE A 1 95 ? -31.837 3.382 32.263 1.00 82.31 95 ILE A O 1
ATOM 784 N N . PRO A 1 96 ? -31.063 1.677 33.529 1.00 84.25 96 PRO A N 1
ATOM 785 C CA . PRO A 1 96 ? -30.335 1.000 32.467 1.00 84.25 96 PRO A CA 1
ATOM 786 C C . PRO A 1 96 ? -31.265 0.551 31.350 1.00 84.25 96 PRO A C 1
ATOM 788 O O . PRO A 1 96 ? -32.410 0.153 31.602 1.00 84.25 96 PRO A O 1
ATOM 791 N N . ILE A 1 97 ? -30.754 0.562 30.124 1.00 82.88 97 ILE A N 1
ATOM 792 C CA . ILE A 1 97 ? -31.552 0.279 28.930 1.00 82.88 97 ILE A CA 1
ATOM 793 C C . ILE A 1 97 ? -32.156 -1.131 28.946 1.00 82.88 97 ILE A C 1
ATOM 795 O O . ILE A 1 97 ? -33.324 -1.291 28.604 1.00 82.88 97 ILE A O 1
ATOM 799 N N . ASP A 1 98 ? -31.432 -2.126 29.463 1.00 82.69 98 ASP A N 1
ATOM 800 C CA . ASP A 1 98 ? -31.928 -3.504 29.580 1.00 82.69 98 ASP A CA 1
ATOM 801 C C . ASP A 1 98 ? -33.127 -3.606 30.531 1.00 82.69 98 ASP A C 1
ATOM 803 O O . ASP A 1 98 ? -34.093 -4.330 30.283 1.00 82.69 98 ASP A O 1
ATOM 807 N N . SER A 1 99 ? -33.087 -2.838 31.625 1.00 80.81 99 SER A N 1
ATOM 808 C CA . SER A 1 99 ? -34.184 -2.776 32.594 1.00 80.81 99 SER A CA 1
ATOM 809 C C . SER A 1 99 ? -35.385 -2.029 32.015 1.00 80.81 99 SER A C 1
ATOM 811 O O . SER A 1 99 ? -36.518 -2.469 32.202 1.00 80.81 99 SER A O 1
ATOM 813 N N . ALA A 1 100 ? -35.149 -0.946 31.266 1.00 84.19 100 ALA A N 1
ATOM 814 C CA . ALA A 1 100 ? -36.202 -0.227 30.552 1.00 84.19 100 ALA A CA 1
ATOM 815 C C . ALA A 1 100 ? -36.901 -1.128 29.527 1.00 84.19 100 ALA A C 1
ATOM 817 O O . ALA A 1 100 ? -38.126 -1.227 29.530 1.00 84.19 100 ALA A O 1
ATOM 818 N N . LEU A 1 101 ? -36.125 -1.842 28.706 1.00 85.19 101 LEU A N 1
ATOM 819 C CA . LEU A 1 101 ? -36.6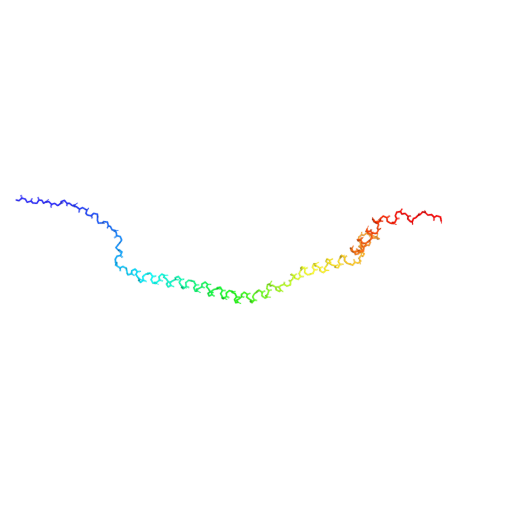43 -2.764 27.699 1.00 85.19 101 LEU A CA 1
ATOM 820 C C . LEU A 1 101 ? -37.490 -3.870 28.341 1.00 85.19 101 LEU A C 1
ATOM 822 O O . LEU A 1 101 ? -38.576 -4.179 27.854 1.00 85.19 101 LEU A O 1
ATOM 826 N N . LYS A 1 102 ? -37.024 -4.434 29.463 1.00 84.62 102 LYS A N 1
ATOM 827 C CA . LYS A 1 102 ? -37.757 -5.463 30.207 1.00 84.62 102 LYS A CA 1
ATOM 828 C C . LYS A 1 102 ? -39.091 -4.946 30.747 1.00 84.62 102 LYS A C 1
ATOM 830 O O . LYS A 1 102 ? -40.098 -5.629 30.592 1.00 84.62 102 LYS A O 1
ATOM 835 N N . LEU A 1 103 ? -39.107 -3.755 31.346 1.00 83.44 103 LEU A N 1
ATOM 836 C CA . LEU A 1 103 ? -40.334 -3.147 31.872 1.00 83.44 103 LEU A CA 1
ATOM 837 C C . LEU A 1 103 ? -41.330 -2.825 30.752 1.00 83.44 103 LEU A C 1
ATOM 839 O O . LEU A 1 103 ? -42.512 -3.120 30.892 1.00 83.44 103 LEU A O 1
ATOM 843 N N . MET A 1 104 ? -40.851 -2.307 29.618 1.00 83.31 104 MET A N 1
ATOM 844 C CA . MET A 1 104 ? -41.694 -2.043 28.447 1.00 83.31 104 MET A CA 1
ATOM 845 C C . MET A 1 104 ? -42.264 -3.334 27.847 1.00 83.31 104 MET A C 1
ATOM 847 O O . MET A 1 104 ? -43.434 -3.382 27.474 1.00 83.31 104 MET A O 1
ATOM 851 N N . ALA A 1 105 ? -41.460 -4.397 27.768 1.00 83.81 105 ALA A N 1
ATOM 852 C CA . ALA A 1 105 ? -41.923 -5.700 27.299 1.00 83.81 105 ALA A CA 1
ATOM 853 C C . ALA A 1 105 ? -42.949 -6.325 28.260 1.00 83.81 105 ALA A C 1
ATOM 855 O O . ALA A 1 105 ? -43.909 -6.950 27.811 1.00 83.81 105 ALA A O 1
ATOM 856 N N . GLU A 1 106 ? -42.772 -6.146 29.571 1.00 82.44 106 GLU A N 1
ATOM 857 C CA . GLU A 1 106 ? -43.700 -6.628 30.597 1.00 82.44 106 GLU A CA 1
ATOM 858 C C . GLU A 1 106 ? -45.025 -5.846 30.604 1.00 82.44 106 GLU A C 1
ATOM 860 O O . GLU A 1 106 ? -46.085 -6.451 30.759 1.00 82.44 106 GLU A O 1
ATOM 865 N N . GLU A 1 107 ? -44.986 -4.531 30.378 1.00 77.25 107 GLU A N 1
ATOM 866 C CA . GLU A 1 107 ? -46.176 -3.678 30.248 1.00 77.25 107 GLU A CA 1
ATOM 867 C C . GLU A 1 107 ? -46.981 -4.002 28.983 1.00 77.25 107 GLU A C 1
ATOM 869 O O . GLU A 1 107 ? -48.209 -4.062 29.021 1.00 77.25 107 GLU A O 1
ATOM 874 N N . ASN A 1 108 ? -46.292 -4.274 27.874 1.00 72.50 108 ASN A N 1
ATOM 875 C CA . ASN A 1 108 ? -46.921 -4.575 26.588 1.00 72.50 108 ASN A CA 1
ATOM 876 C C . ASN A 1 108 ? -47.256 -6.071 26.413 1.00 72.50 108 ASN A C 1
ATOM 878 O O . ASN A 1 108 ? -47.787 -6.482 25.378 1.00 72.50 108 ASN A O 1
ATOM 882 N N . SER A 1 109 ? -46.943 -6.904 27.412 1.00 62.81 109 SER A N 1
ATOM 883 C CA . SER A 1 109 ? -47.337 -8.311 27.438 1.00 62.81 109 SER A CA 1
ATOM 884 C C . SER A 1 109 ? -48.813 -8.426 27.851 1.00 62.81 109 SER A C 1
ATOM 886 O O . SER A 1 109 ? -49.179 -8.005 28.950 1.00 62.81 109 SER A O 1
ATOM 888 N N . PRO A 1 110 ? -49.683 -9.053 27.036 1.00 60.34 110 PRO A N 1
ATOM 889 C CA . PRO A 1 110 ? -51.134 -9.084 27.265 1.00 60.34 110 PRO A CA 1
ATOM 890 C C . PRO A 1 110 ? -51.565 -9.790 28.566 1.00 60.34 110 PRO A C 1
ATOM 892 O O . PRO A 1 110 ? -52.718 -9.680 28.979 1.00 60.34 110 PRO A O 1
ATOM 895 N N . SER A 1 111 ? -50.650 -10.480 29.253 1.00 57.94 111 SER A N 1
ATOM 896 C CA . SER A 1 111 ? -50.927 -11.260 30.465 1.00 57.94 111 SER A CA 1
ATOM 897 C C . SER A 1 111 ? -51.242 -10.438 31.725 1.00 57.94 111 SER A C 1
ATOM 899 O O . SER A 1 111 ? -51.699 -11.022 32.706 1.00 57.94 111 SER A O 1
ATOM 901 N N . ARG A 1 112 ? -51.048 -9.107 31.744 1.00 56.22 112 ARG A N 1
ATOM 902 C CA . ARG A 1 112 ? -51.460 -8.254 32.887 1.00 56.22 112 ARG A CA 1
ATOM 903 C C . ARG A 1 112 ? -52.844 -7.614 32.733 1.00 56.22 112 ARG A C 1
ATOM 905 O O . ARG A 1 112 ? -53.366 -7.102 33.719 1.00 56.22 112 ARG A O 1
ATOM 912 N N . ALA A 1 113 ? -53.488 -7.704 31.567 1.00 55.16 113 ALA A N 1
ATOM 913 C CA . ALA A 1 113 ? -54.818 -7.122 31.356 1.00 55.16 113 ALA A CA 1
ATOM 914 C C . ALA A 1 113 ? -55.968 -7.916 32.019 1.00 55.16 113 ALA A C 1
ATOM 916 O O . ALA A 1 113 ? -57.095 -7.429 32.059 1.00 55.16 113 ALA A O 1
ATOM 917 N N . THR A 1 114 ? -55.717 -9.118 32.559 1.00 54.06 114 THR A N 1
ATOM 918 C CA . THR A 1 114 ? -56.788 -10.014 33.048 1.00 54.06 114 THR A CA 1
ATOM 919 C C . THR A 1 114 ? -56.637 -10.516 34.487 1.00 54.06 114 THR A C 1
ATOM 921 O O . THR A 1 114 ? -57.458 -11.317 34.920 1.00 54.06 114 THR A O 1
ATOM 924 N N . SER A 1 115 ? -55.656 -10.053 35.270 1.00 54.78 115 SER A N 1
ATOM 925 C CA . SER A 1 115 ? -55.464 -10.518 36.660 1.00 54.78 115 SER A CA 1
ATOM 926 C C . SER A 1 115 ? -55.589 -9.392 37.692 1.00 54.78 115 SER A C 1
ATOM 928 O O . SER A 1 115 ? -54.740 -9.233 38.565 1.00 54.78 115 SER A O 1
ATOM 930 N N . GLY A 1 116 ? -56.654 -8.598 37.579 1.00 55.50 116 GLY A N 1
ATOM 931 C CA . GLY A 1 116 ? -56.987 -7.518 38.516 1.00 55.50 116 GLY A CA 1
ATOM 932 C C . GLY A 1 116 ? -58.486 -7.391 38.791 1.00 55.50 116 GLY A C 1
ATOM 933 O O . GLY A 1 116 ? -58.970 -6.291 39.028 1.00 55.50 116 GLY A O 1
ATOM 934 N N . GLY A 1 117 ? -59.239 -8.492 38.712 1.00 57.53 117 GLY A N 1
ATOM 935 C CA . GLY A 1 117 ? -60.691 -8.454 38.866 1.00 57.53 117 GLY A CA 1
ATOM 936 C C . GLY A 1 117 ? -61.300 -9.787 39.276 1.00 57.53 117 GLY A C 1
ATOM 937 O O . GLY A 1 117 ? -61.929 -10.445 38.457 1.00 57.53 117 GLY A O 1
ATOM 938 N N . ASN A 1 118 ? -61.137 -10.172 40.544 1.00 50.75 118 ASN A N 1
ATOM 939 C CA . ASN A 1 118 ? -62.189 -10.868 41.286 1.00 50.75 118 ASN A CA 1
ATOM 940 C C . ASN A 1 118 ? -61.892 -10.873 42.793 1.00 50.75 118 ASN A C 1
ATOM 942 O O . ASN A 1 118 ? -60.930 -11.499 43.216 1.00 50.75 118 ASN A O 1
ATOM 946 N N . ARG A 1 119 ? -62.769 -10.162 43.517 1.00 46.25 119 ARG A N 1
ATOM 947 C CA . ARG A 1 119 ? -63.256 -10.362 44.896 1.00 46.25 119 ARG A CA 1
ATOM 948 C C . ARG A 1 119 ? -62.263 -10.780 45.977 1.00 46.25 119 ARG A C 1
ATOM 950 O O . ARG A 1 119 ? -61.894 -11.970 46.011 1.00 46.25 119 ARG A O 1
#

Sequence (119 aa):
MTSENSDKQTEHKDDGYDRHDINVRWVGAITIITIIVIAGSVIALYEYFVYEKERQIYELTLEPESEKLLELRVLEEKTLTTYELKPSVTGTYRIPIDSALKLMAEENSPSRATSGGNR

Secondary structure (DSSP, 8-state):
-------------------SSS-HHHHHHHHHHHHHHHHHHHHHHHHHHHHHHHHHHHHHSS--S-HHHHHHHHHHHHHHHS-EE-TTSTTPEEPPHHHHHHHHHHHSSGGGTTSS---